Protein AF-T1G609-F1 (afdb_monomer_lite)

Secondary structure (DSSP, 8-state):
---S---TT---TTS--HHHHHHHTT--HHHHHHHHHTTPPP-PBPTTS-BHHHHHHHT-

Structure (mmCIF, N/CA/C/O backbone):
data_AF-T1G609-F1
#
_entry.id   AF-T1G609-F1
#
loop_
_atom_site.group_PDB
_atom_site.id
_atom_site.type_symbol
_atom_site.label_atom_id
_atom_site.label_alt_id
_atom_site.label_comp_id
_atom_site.label_asym_id
_atom_site.label_entity_id
_atom_site.label_seq_id
_atom_site.pdbx_PDB_ins_code
_atom_site.Cartn_x
_atom_site.Cartn_y
_atom_site.Cartn_z
_atom_site.occupancy
_atom_site.B_iso_or_equiv
_atom_site.auth_seq_id
_atom_site.auth_comp_id
_atom_site.auth_asym_id
_atom_site.auth_atom_id
_atom_site.pdbx_PDB_model_num
ATOM 1 N N . LEU A 1 1 ? 6.775 -12.660 7.281 1.00 48.16 1 LEU A N 1
ATOM 2 C CA . LEU A 1 1 ? 6.197 -11.975 8.458 1.00 48.16 1 LEU A CA 1
ATOM 3 C C . LEU A 1 1 ? 4.961 -11.183 8.006 1.00 48.16 1 LEU A C 1
ATOM 5 O O . LEU A 1 1 ? 4.952 -9.967 8.063 1.00 48.16 1 LEU A O 1
ATOM 9 N N . LEU A 1 2 ? 3.961 -11.897 7.477 1.00 50.09 2 LEU A N 1
ATOM 10 C CA . LEU A 1 2 ? 2.638 -11.393 7.057 1.00 50.09 2 LEU A CA 1
ATOM 11 C C . LEU A 1 2 ? 1.518 -12.327 7.582 1.00 50.09 2 LEU A C 1
ATOM 13 O O . LEU A 1 2 ? 0.365 -12.194 7.206 1.00 50.09 2 LEU A O 1
ATOM 17 N N . ASP A 1 3 ? 1.860 -13.265 8.477 1.00 48.44 3 ASP A N 1
ATOM 18 C CA . ASP A 1 3 ? 0.985 -14.356 8.950 1.00 48.44 3 ASP A CA 1
ATOM 19 C C . ASP A 1 3 ? 0.258 -14.052 10.274 1.00 48.44 3 ASP A C 1
ATOM 21 O O . ASP A 1 3 ? -0.337 -14.932 10.889 1.00 48.44 3 ASP A O 1
ATOM 25 N N . LEU A 1 4 ? 0.303 -12.809 10.758 1.00 48.06 4 LEU A N 1
ATOM 26 C CA . LEU A 1 4 ? -0.294 -12.427 12.043 1.00 48.06 4 LEU A CA 1
ATOM 27 C C . LEU A 1 4 ? -1.108 -11.141 11.909 1.00 48.06 4 LEU A C 1
ATOM 29 O O . LEU A 1 4 ? -0.749 -10.119 12.478 1.00 48.06 4 LEU A O 1
ATOM 33 N N . GLY A 1 5 ? -2.194 -11.173 11.134 1.00 54.03 5 GLY A N 1
ATOM 34 C CA . GLY A 1 5 ? -3.258 -10.159 11.205 1.00 54.03 5 GLY A CA 1
ATOM 35 C C . GLY A 1 5 ? -2.853 -8.707 10.912 1.00 54.03 5 GLY A C 1
ATOM 36 O O . GLY A 1 5 ? -3.640 -7.797 11.174 1.00 54.03 5 GLY A O 1
ATOM 37 N N . SER A 1 6 ? -1.652 -8.466 10.381 1.00 58.88 6 SER A N 1
ATOM 38 C CA . SER A 1 6 ? -1.217 -7.141 9.951 1.00 58.88 6 SER A CA 1
ATOM 39 C C . SER A 1 6 ? -2.017 -6.754 8.718 1.00 58.88 6 SER A C 1
ATOM 41 O O . SER A 1 6 ? -1.734 -7.215 7.617 1.00 58.88 6 SER A O 1
ATOM 43 N N . SER A 1 7 ? -3.036 -5.919 8.913 1.00 65.19 7 SER A N 1
ATOM 44 C CA . SER A 1 7 ? -3.771 -5.301 7.813 1.00 65.19 7 SER A CA 1
ATOM 45 C C . SER A 1 7 ? -2.780 -4.630 6.856 1.00 65.19 7 SER A C 1
ATOM 47 O O . SER A 1 7 ? -1.922 -3.870 7.309 1.00 65.19 7 SER A O 1
ATOM 49 N N . ALA A 1 8 ? -2.909 -4.836 5.542 1.00 66.19 8 ALA A N 1
ATOM 50 C CA . ALA A 1 8 ? -2.090 -4.136 4.545 1.00 66.19 8 ALA A CA 1
ATOM 51 C C . ALA A 1 8 ? -2.304 -2.603 4.540 1.00 66.19 8 ALA A C 1
ATOM 53 O O . ALA A 1 8 ? -1.612 -1.861 3.841 1.00 66.19 8 ALA A O 1
ATOM 54 N N . ASN A 1 9 ? -3.247 -2.133 5.362 1.00 70.94 9 ASN A N 1
ATOM 55 C CA . ASN A 1 9 ? -3.548 -0.739 5.662 1.00 70.94 9 ASN A CA 1
ATOM 56 C C . ASN A 1 9 ? -3.040 -0.278 7.029 1.00 70.94 9 ASN A C 1
ATOM 58 O O . ASN A 1 9 ? -3.410 0.809 7.475 1.00 70.94 9 ASN A O 1
ATOM 62 N N . TYR A 1 10 ? -2.229 -1.089 7.711 1.00 75.81 10 TYR A N 1
ATOM 63 C CA . TYR A 1 10 ? -1.600 -0.688 8.960 1.00 75.81 10 TYR A CA 1
ATOM 64 C C . TYR A 1 10 ? -0.844 0.621 8.741 1.00 75.81 10 TYR A C 1
ATOM 66 O O . TYR A 1 10 ? -0.085 0.745 7.787 1.00 75.81 10 TYR A O 1
ATOM 74 N N . ARG A 1 11 ? -1.090 1.617 9.584 1.00 75.44 11 ARG A N 1
ATOM 75 C CA . ARG A 1 11 ? -0.395 2.898 9.503 1.00 75.44 11 ARG A CA 1
ATOM 76 C C . ARG A 1 11 ? 0.633 2.945 10.611 1.00 75.44 11 ARG A C 1
ATOM 78 O O . ARG A 1 11 ? 0.297 2.670 11.760 1.00 75.44 11 ARG A O 1
ATOM 85 N N . ASP A 1 12 ? 1.861 3.281 10.251 1.00 76.12 12 ASP A N 1
ATOM 86 C CA . ASP A 1 12 ? 2.895 3.576 11.235 1.00 76.12 12 ASP A CA 1
ATOM 87 C C . ASP A 1 12 ? 2.581 4.894 11.970 1.00 76.12 12 ASP A C 1
ATOM 89 O O . ASP A 1 12 ? 1.640 5.604 11.607 1.00 76.12 12 ASP A O 1
ATOM 93 N N . GLU A 1 13 ? 3.373 5.264 12.976 1.00 77.00 13 GLU A N 1
ATOM 94 C CA . GLU A 1 13 ? 3.193 6.505 13.754 1.00 77.00 13 GLU A CA 1
ATOM 95 C C . GLU A 1 13 ? 3.140 7.772 12.879 1.00 77.00 13 GLU A C 1
ATOM 97 O O . GLU A 1 13 ? 2.524 8.772 13.247 1.00 77.00 13 GLU A O 1
ATOM 102 N N . LYS A 1 14 ? 3.725 7.710 11.677 1.00 72.25 14 LYS A N 1
ATOM 103 C CA . LYS A 1 14 ? 3.697 8.770 10.659 1.00 72.25 14 LYS A CA 1
ATOM 104 C C . LYS A 1 14 ? 2.460 8.759 9.748 1.00 72.2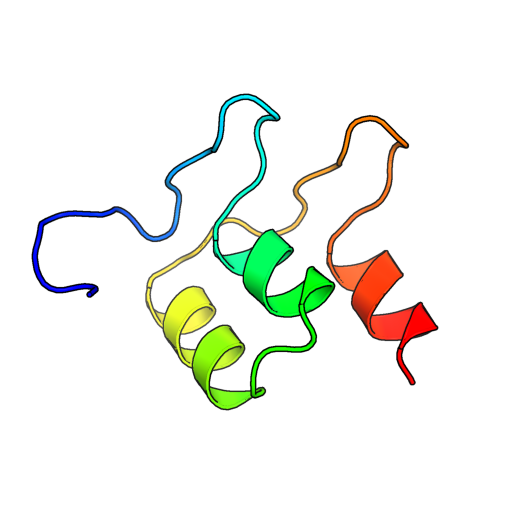5 14 LYS A C 1
ATOM 106 O O . LYS A 1 14 ? 2.380 9.551 8.818 1.00 72.25 14 LYS A O 1
ATOM 111 N N . GLY A 1 15 ? 1.512 7.846 9.953 1.00 77.25 15 GLY A N 1
ATOM 112 C CA . GLY A 1 15 ? 0.353 7.662 9.070 1.00 77.25 15 GLY A CA 1
ATOM 113 C C . GLY A 1 15 ? 0.658 6.892 7.778 1.00 77.25 15 GLY A C 1
ATOM 114 O O . GLY A 1 15 ? -0.211 6.783 6.912 1.00 77.25 15 GLY A O 1
ATOM 115 N N . ILE A 1 16 ? 1.870 6.348 7.655 1.00 78.81 16 ILE A N 1
ATOM 116 C CA . ILE A 1 16 ? 2.397 5.721 6.441 1.00 78.81 16 ILE A CA 1
ATOM 117 C C . ILE A 1 16 ? 1.969 4.252 6.357 1.00 78.81 16 ILE A C 1
ATOM 119 O O . ILE A 1 16 ? 2.067 3.525 7.344 1.00 78.81 16 ILE A O 1
ATOM 123 N N . THR A 1 17 ? 1.523 3.803 5.180 1.00 83.56 17 THR A N 1
ATOM 124 C CA . THR A 1 17 ? 1.123 2.407 4.936 1.00 83.56 17 THR A CA 1
ATOM 125 C C . THR A 1 17 ? 2.296 1.525 4.485 1.00 83.56 17 THR A C 1
ATOM 127 O O . THR A 1 17 ? 3.274 2.025 3.920 1.00 83.56 17 THR A O 1
ATOM 130 N N . PRO A 1 18 ? 2.207 0.190 4.656 1.00 78.31 18 PRO A N 1
ATOM 131 C CA . PRO A 1 18 ? 3.208 -0.748 4.161 1.00 78.31 18 PRO A CA 1
ATOM 132 C C . PRO A 1 18 ? 3.454 -0.612 2.658 1.00 78.31 18 PRO A C 1
ATOM 134 O O . PRO A 1 18 ? 4.574 -0.832 2.209 1.00 78.31 18 PRO A O 1
ATOM 137 N N . LEU A 1 19 ? 2.434 -0.216 1.888 1.00 80.12 19 LEU A N 1
ATOM 138 C CA . LEU A 1 19 ? 2.561 0.067 0.459 1.00 80.12 19 LEU A CA 1
ATOM 139 C C . LEU A 1 19 ? 3.498 1.251 0.191 1.00 80.12 19 LEU A C 1
ATOM 141 O O . LEU A 1 19 ? 4.394 1.146 -0.642 1.00 80.12 19 LEU A O 1
ATOM 145 N N . TYR A 1 20 ? 3.336 2.352 0.928 1.00 81.75 20 TYR A N 1
ATOM 146 C CA . TYR A 1 20 ? 4.234 3.499 0.822 1.00 81.75 20 TYR A CA 1
ATOM 147 C C . TYR A 1 20 ? 5.665 3.112 1.206 1.00 81.75 20 TYR A C 1
ATOM 149 O O . TYR A 1 20 ? 6.598 3.443 0.483 1.00 81.75 20 TYR A O 1
ATOM 157 N N . MET A 1 21 ? 5.848 2.345 2.288 1.00 79.31 21 MET A N 1
ATOM 158 C CA . MET A 1 21 ? 7.170 1.837 2.682 1.00 79.31 21 MET A CA 1
ATOM 159 C C . MET A 1 21 ? 7.774 0.923 1.611 1.00 79.31 21 MET A C 1
ATOM 161 O O . MET A 1 21 ? 8.966 1.012 1.328 1.00 79.31 21 MET A O 1
ATOM 165 N N . ALA A 1 22 ? 6.964 0.069 0.981 1.00 80.06 22 ALA A N 1
ATOM 166 C CA . ALA A 1 22 ? 7.407 -0.785 -0.112 1.00 80.06 22 ALA A CA 1
ATOM 167 C C . ALA A 1 22 ? 7.914 0.051 -1.294 1.00 80.06 22 ALA A C 1
ATOM 169 O O . ALA A 1 22 ? 8.971 -0.240 -1.840 1.00 80.06 22 ALA A O 1
ATOM 170 N N . VAL A 1 23 ? 7.218 1.127 -1.651 1.00 79.88 23 VAL A N 1
ATOM 171 C CA . VAL A 1 23 ? 7.668 2.044 -2.702 1.00 79.88 23 VAL A CA 1
ATOM 172 C C . VAL A 1 23 ? 8.922 2.821 -2.285 1.00 79.88 23 VAL A C 1
ATOM 174 O O . VAL A 1 23 ? 9.875 2.905 -3.055 1.00 79.88 23 VAL A O 1
ATOM 177 N N . PHE A 1 24 ? 8.953 3.344 -1.058 1.00 76.62 24 PHE A N 1
ATOM 178 C CA . PHE A 1 24 ? 10.069 4.122 -0.520 1.00 76.62 24 PHE A CA 1
ATOM 179 C C . PHE A 1 24 ? 11.369 3.308 -0.437 1.00 76.62 24 PHE A C 1
ATOM 181 O O . PHE A 1 24 ? 12.442 3.803 -0.770 1.00 76.62 24 PHE A O 1
ATOM 188 N N . HIS A 1 25 ? 11.279 2.039 -0.036 1.00 75.75 25 HIS A N 1
ATOM 189 C CA . HIS A 1 25 ? 12.421 1.131 0.058 1.00 75.75 25 HIS A CA 1
ATOM 190 C C . HIS A 1 25 ? 12.775 0.432 -1.264 1.00 75.75 25 HIS A C 1
ATOM 192 O O . HIS A 1 25 ? 13.625 -0.459 -1.256 1.00 75.75 25 HIS A O 1
ATOM 198 N N . VAL A 1 26 ? 12.142 0.803 -2.387 1.00 69.44 26 VAL A N 1
ATOM 199 C CA . VAL A 1 26 ? 12.313 0.138 -3.694 1.00 69.44 26 VAL A CA 1
ATOM 200 C C . VAL A 1 26 ? 12.107 -1.376 -3.563 1.00 69.44 26 VAL A C 1
ATOM 202 O O . VAL A 1 26 ? 12.901 -2.211 -4.002 1.00 69.44 26 VAL A O 1
ATOM 205 N N . ALA A 1 27 ? 11.028 -1.757 -2.885 1.00 72.56 27 A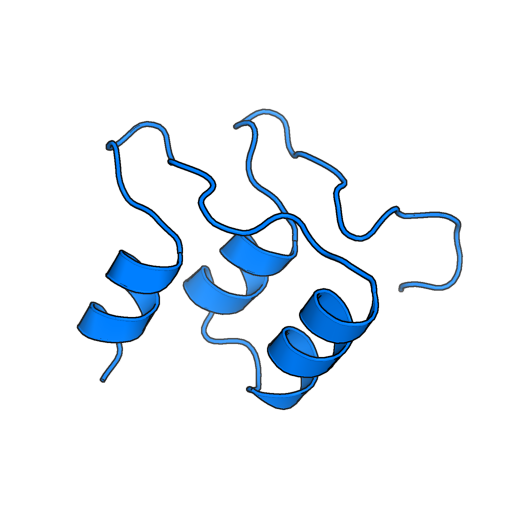LA A N 1
ATOM 206 C CA . ALA A 1 27 ? 10.621 -3.143 -2.806 1.00 72.56 27 ALA A CA 1
ATOM 207 C C . ALA A 1 27 ? 10.294 -3.664 -4.209 1.00 72.56 27 ALA A C 1
ATOM 209 O O . ALA A 1 27 ? 9.846 -2.933 -5.093 1.00 72.56 27 ALA A O 1
ATOM 210 N N . SER A 1 28 ? 10.493 -4.969 -4.395 1.00 77.19 28 SER A N 1
ATOM 211 C CA . SER A 1 28 ? 10.134 -5.656 -5.634 1.00 77.19 28 SER A CA 1
ATOM 212 C C . SER A 1 28 ? 8.705 -5.302 -6.057 1.00 77.19 28 SER A C 1
ATOM 214 O O . SER A 1 28 ? 7.797 -5.316 -5.223 1.00 77.19 28 SER A O 1
ATOM 216 N N . ALA A 1 29 ? 8.489 -5.074 -7.356 1.00 76.56 29 ALA A N 1
ATOM 217 C CA . ALA A 1 29 ? 7.161 -4.844 -7.931 1.00 76.56 29 ALA A CA 1
ATOM 218 C C . ALA A 1 29 ? 6.136 -5.903 -7.484 1.00 76.56 29 ALA A C 1
ATOM 220 O O . ALA A 1 29 ? 4.971 -5.592 -7.264 1.00 76.56 29 ALA A O 1
ATOM 221 N N . ARG A 1 30 ? 6.594 -7.135 -7.232 1.00 78.00 30 ARG A N 1
ATOM 222 C CA . ARG A 1 30 ? 5.771 -8.230 -6.713 1.00 78.00 30 ARG A CA 1
ATOM 223 C C . ARG A 1 30 ? 5.239 -7.982 -5.295 1.00 78.00 30 ARG A C 1
ATOM 225 O O . ARG A 1 30 ? 4.131 -8.402 -4.984 1.00 78.00 30 ARG A O 1
ATOM 232 N N . CYS A 1 31 ? 6.002 -7.309 -4.432 1.00 76.62 31 CYS A N 1
ATOM 233 C CA . CYS A 1 31 ? 5.539 -6.909 -3.100 1.00 76.62 31 CYS A CA 1
ATOM 234 C C . CYS A 1 31 ? 4.467 -5.818 -3.196 1.00 76.62 31 CYS A C 1
ATOM 236 O O . CYS A 1 31 ? 3.480 -5.866 -2.468 1.00 76.62 31 CYS A O 1
ATOM 238 N N . VAL A 1 32 ? 4.645 -4.866 -4.117 1.00 78.00 32 VAL A N 1
ATOM 239 C CA . VAL A 1 32 ? 3.666 -3.801 -4.383 1.00 78.00 32 VAL A CA 1
ATOM 240 C C . VAL A 1 32 ? 2.372 -4.392 -4.948 1.00 78.00 32 VAL A C 1
ATOM 242 O O . VAL A 1 32 ? 1.297 -4.070 -4.454 1.00 78.00 32 VAL A O 1
ATOM 245 N N . GLU A 1 33 ? 2.462 -5.317 -5.908 1.00 81.00 33 GLU A N 1
ATOM 246 C CA . GLU A 1 33 ? 1.302 -6.050 -6.433 1.00 81.00 33 GLU A CA 1
ATOM 247 C C . GLU A 1 33 ? 0.567 -6.828 -5.341 1.00 81.00 33 GLU A C 1
ATOM 249 O O . GLU A 1 33 ? -0.658 -6.795 -5.292 1.00 81.00 33 GLU A O 1
ATOM 254 N N . MET A 1 34 ? 1.294 -7.500 -4.443 1.00 81.62 34 MET A N 1
ATOM 255 C CA . MET A 1 34 ? 0.684 -8.278 -3.363 1.00 81.62 34 MET A CA 1
ATOM 256 C C . MET A 1 34 ? -0.073 -7.393 -2.363 1.00 81.62 34 MET A C 1
ATOM 258 O O . MET A 1 34 ? -1.151 -7.767 -1.915 1.00 81.62 34 MET A O 1
ATOM 262 N N . LEU A 1 35 ? 0.456 -6.207 -2.050 1.00 79.06 35 LEU A N 1
ATOM 263 C CA . LEU A 1 35 ? -0.204 -5.229 -1.179 1.00 79.06 35 LEU A CA 1
ATOM 264 C C . LEU A 1 35 ? -1.412 -4.572 -1.870 1.00 79.06 35 LEU A C 1
ATOM 266 O O . LEU A 1 35 ? -2.472 -4.434 -1.268 1.00 79.06 35 LEU A O 1
ATOM 270 N N . LEU A 1 36 ? -1.301 -4.236 -3.160 1.00 78.75 36 LEU A N 1
ATOM 271 C CA . LEU A 1 36 ? -2.441 -3.754 -3.952 1.00 78.75 36 LEU A CA 1
ATOM 272 C C . LEU A 1 36 ? -3.556 -4.802 -4.047 1.00 78.75 36 LEU A C 1
ATOM 274 O O . LEU A 1 36 ? -4.734 -4.453 -3.968 1.00 78.75 36 LEU A O 1
ATOM 278 N N . PHE A 1 37 ? -3.190 -6.078 -4.186 1.00 81.94 37 PHE A N 1
ATOM 279 C CA . PHE A 1 37 ? -4.133 -7.194 -4.199 1.00 81.94 37 PHE A CA 1
ATOM 280 C C . PHE A 1 37 ? -4.887 -7.330 -2.869 1.00 81.94 37 PHE A C 1
ATOM 282 O O . PHE A 1 37 ? -6.066 -7.671 -2.868 1.00 81.94 37 PHE A O 1
ATOM 289 N N . ASP A 1 38 ? -4.247 -6.988 -1.749 1.00 80.19 38 ASP A N 1
ATOM 290 C CA . ASP A 1 38 ? -4.860 -6.980 -0.414 1.00 80.19 38 ASP A CA 1
ATOM 291 C C . ASP A 1 38 ? -5.711 -5.719 -0.137 1.00 80.19 38 ASP A C 1
ATOM 293 O O . ASP A 1 38 ? -6.026 -5.399 1.008 1.00 80.19 38 ASP A O 1
ATOM 297 N N . HIS A 1 39 ? -6.101 -4.977 -1.183 1.00 78.00 39 HIS A N 1
ATOM 298 C CA . HIS A 1 39 ? -6.857 -3.724 -1.083 1.00 78.00 39 HIS A CA 1
ATOM 299 C C . HIS A 1 39 ? -6.159 -2.657 -0.214 1.00 78.00 39 HIS A C 1
ATOM 301 O O . HIS A 1 39 ? -6.806 -1.935 0.558 1.00 78.00 39 HIS A O 1
ATOM 307 N N . SER A 1 40 ? -4.833 -2.530 -0.347 1.00 79.44 40 SER A N 1
ATOM 308 C CA . SER A 1 40 ? -4.090 -1.433 0.277 1.00 79.44 40 SER A CA 1
ATOM 309 C C . SER A 1 40 ? -4.570 -0.061 -0.206 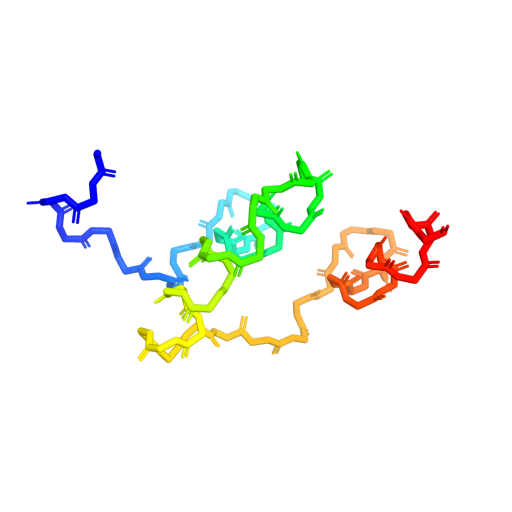1.00 79.44 40 SER A C 1
ATOM 311 O O . SER A 1 40 ? -4.787 0.176 -1.395 1.00 79.44 40 SER A O 1
ATOM 313 N N . ILE A 1 41 ? -4.680 0.873 0.734 1.00 76.44 41 ILE A N 1
ATOM 314 C CA . ILE A 1 41 ? -4.993 2.275 0.498 1.00 76.44 41 ILE A CA 1
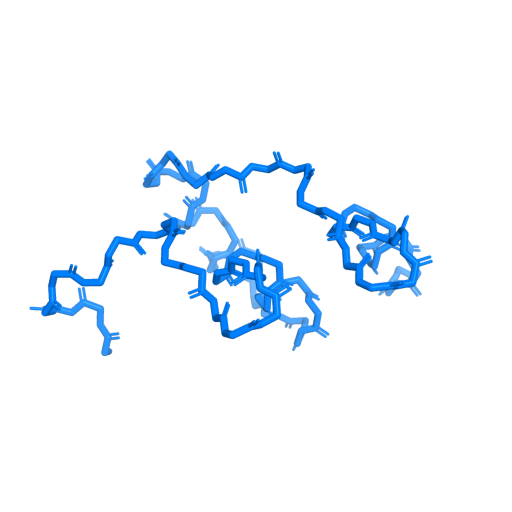ATOM 315 C C . ILE A 1 41 ? -3.796 2.927 -0.193 1.00 76.44 41 ILE A C 1
ATOM 317 O O . ILE A 1 41 ? -2.685 2.950 0.343 1.00 76.44 41 ILE A O 1
ATOM 321 N N . VAL A 1 42 ? -4.084 3.485 -1.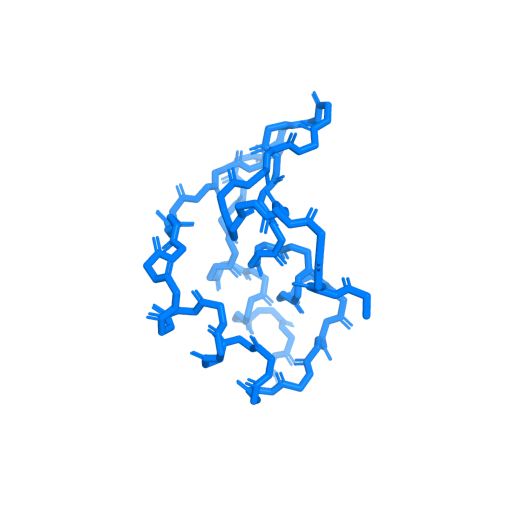365 1.00 76.00 42 VAL A N 1
ATOM 322 C CA . VAL A 1 42 ? -3.200 4.339 -2.159 1.00 76.00 42 VAL A CA 1
ATOM 323 C C . VAL A 1 42 ? -3.568 5.813 -1.980 1.00 76.00 42 VAL A C 1
ATOM 325 O O . VAL A 1 42 ? -4.700 6.146 -1.622 1.00 76.00 42 VAL A O 1
ATOM 328 N N . GLY A 1 43 ? -2.624 6.703 -2.257 1.00 78.50 43 GLY A N 1
ATOM 329 C CA . GLY A 1 43 ? -2.738 8.148 -2.120 1.00 78.50 43 GLY A CA 1
ATOM 330 C C . GLY A 1 43 ? -2.414 8.645 -0.715 1.00 78.50 43 GLY A C 1
ATOM 331 O O . GLY A 1 43 ? -2.969 9.660 -0.295 1.00 78.50 43 GLY A O 1
ATOM 332 N N . ILE A 1 44 ? -1.558 7.940 0.027 1.00 81.88 44 ILE A N 1
ATOM 333 C CA . ILE A 1 44 ? -1.120 8.409 1.342 1.00 81.88 44 ILE A CA 1
ATOM 334 C C . ILE A 1 44 ? -0.086 9.506 1.131 1.00 81.88 44 ILE A C 1
ATOM 336 O O . ILE A 1 44 ? 0.883 9.332 0.399 1.00 81.88 44 ILE A O 1
ATOM 340 N N . VAL A 1 45 ? -0.315 10.641 1.782 1.00 81.44 45 VAL A N 1
ATOM 341 C CA . VAL A 1 45 ? 0.627 11.755 1.814 1.00 81.44 45 VAL A CA 1
ATOM 342 C C . VAL A 1 45 ? 1.452 11.697 3.089 1.00 81.44 45 VAL A C 1
ATOM 344 O O . VAL A 1 45 ? 0.919 11.581 4.190 1.00 81.44 45 VAL A O 1
ATOM 347 N N . ASP A 1 46 ? 2.756 11.783 2.898 1.00 80.12 46 ASP A N 1
ATOM 348 C CA . ASP A 1 46 ? 3.777 11.926 3.927 1.00 80.12 46 ASP A CA 1
ATOM 349 C C . ASP A 1 46 ? 3.780 13.361 4.513 1.00 80.12 46 ASP A C 1
ATOM 351 O O . ASP A 1 46 ? 3.156 14.279 3.975 1.00 80.12 46 ASP A O 1
ATOM 355 N N . GLU A 1 47 ? 4.475 13.552 5.637 1.00 81.38 47 GLU A N 1
ATOM 356 C CA . GLU A 1 47 ? 4.776 14.837 6.289 1.00 81.38 47 GLU A CA 1
ATOM 357 C C . GLU A 1 47 ? 5.314 15.954 5.361 1.00 81.38 47 GLU A C 1
ATOM 359 O O . GLU A 1 47 ? 5.089 17.137 5.617 1.00 81.38 47 GLU A O 1
ATOM 364 N N . TYR A 1 48 ? 5.961 15.607 4.252 1.00 79.19 48 TYR A N 1
ATOM 365 C CA . TYR A 1 48 ? 6.452 16.499 3.207 1.00 79.19 48 TYR A CA 1
ATOM 366 C C . TYR A 1 48 ? 5.393 16.819 2.135 1.00 79.19 48 TYR A C 1
ATOM 368 O O . TYR A 1 48 ? 5.649 17.629 1.242 1.00 79.19 48 TYR A O 1
ATOM 376 N N . GLY A 1 49 ? 4.221 16.175 2.173 1.00 83.69 49 GLY A N 1
ATOM 377 C CA . GLY A 1 49 ? 3.174 16.274 1.150 1.00 83.69 49 GLY A CA 1
ATOM 378 C C . GLY A 1 49 ? 3.408 15.386 -0.078 1.00 83.69 49 GLY A C 1
ATOM 379 O O . GLY A 1 49 ? 2.823 15.627 -1.135 1.00 83.69 49 GLY A O 1
ATOM 380 N N . TRP A 1 50 ? 4.270 14.375 0.042 1.00 82.88 50 TRP A N 1
ATOM 381 C CA . TRP A 1 50 ? 4.625 13.465 -1.048 1.00 82.88 50 TRP A CA 1
ATOM 382 C C . TRP A 1 50 ? 3.768 12.212 -0.983 1.00 82.88 50 TRP A C 1
ATOM 384 O O . TRP A 1 50 ? 3.490 11.697 0.095 1.00 82.88 50 TRP A O 1
ATOM 394 N N . THR A 1 51 ? 3.338 11.731 -2.145 1.00 84.88 51 THR A N 1
ATOM 395 C CA . THR A 1 51 ? 2.632 10.452 -2.265 1.00 84.88 51 THR A CA 1
ATOM 396 C C . THR A 1 51 ? 3.595 9.358 -2.678 1.00 84.88 51 THR A C 1
ATOM 398 O O . THR A 1 51 ? 4.659 9.632 -3.241 1.00 84.88 51 TH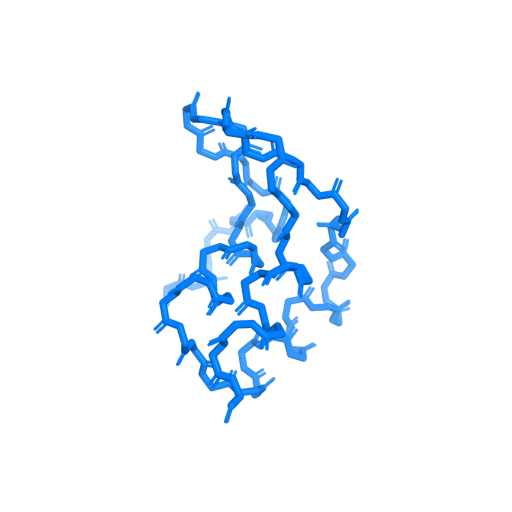R A O 1
ATOM 401 N N . GLU A 1 52 ? 3.201 8.103 -2.483 1.00 77.31 52 GLU A N 1
ATOM 402 C CA . GLU A 1 52 ? 4.000 6.970 -2.937 1.00 77.31 52 GLU A CA 1
ATOM 403 C C . GLU A 1 52 ? 4.314 7.062 -4.444 1.00 77.31 52 GLU A C 1
ATOM 405 O O . GLU A 1 52 ? 5.443 6.818 -4.857 1.00 77.31 52 GLU A O 1
ATOM 410 N N . LEU A 1 53 ? 3.385 7.550 -5.275 1.00 76.75 53 LEU A N 1
ATOM 411 C CA . LEU A 1 53 ? 3.612 7.748 -6.714 1.00 76.75 53 LEU A CA 1
ATOM 412 C C . LEU A 1 53 ? 4.721 8.761 -7.019 1.00 76.75 53 LEU A C 1
ATOM 414 O O . LEU A 1 53 ? 5.432 8.626 -8.015 1.00 76.75 53 LEU A O 1
ATOM 418 N N . HIS A 1 54 ? 4.879 9.768 -6.163 1.00 80.31 54 HIS A N 1
ATOM 419 C CA . HIS A 1 54 ? 5.930 10.767 -6.307 1.00 80.31 54 HIS A CA 1
ATOM 420 C C . HIS A 1 54 ? 7.315 10.126 -6.124 1.00 80.31 54 HIS A C 1
ATOM 422 O O . HIS A 1 54 ? 8.241 10.426 -6.878 1.00 80.31 54 HIS A O 1
ATOM 428 N N . HIS A 1 55 ? 7.429 9.174 -5.191 1.00 74.62 55 HIS A N 1
ATOM 429 C CA . HIS A 1 55 ? 8.640 8.380 -4.995 1.00 74.62 55 HIS A CA 1
ATOM 430 C C . HIS A 1 55 ? 8.880 7.376 -6.125 1.00 74.62 55 HIS A C 1
ATOM 432 O O . HIS A 1 55 ? 10.025 7.248 -6.552 1.00 74.62 55 HIS A O 1
ATOM 438 N N . VAL A 1 56 ? 7.839 6.722 -6.663 1.00 69.44 56 VAL A N 1
ATOM 439 C CA . VAL A 1 56 ? 7.990 5.843 -7.844 1.00 69.44 56 VAL A CA 1
ATOM 440 C C . VAL A 1 56 ? 8.616 6.614 -9.006 1.00 69.44 56 VAL A C 1
ATOM 442 O O . VAL A 1 56 ? 9.570 6.142 -9.611 1.00 69.44 56 VAL A O 1
ATOM 445 N N . ARG A 1 57 ? 8.118 7.825 -9.286 1.00 66.12 57 ARG A N 1
ATOM 446 C CA . ARG A 1 57 ? 8.583 8.652 -10.409 1.00 66.12 57 ARG A CA 1
ATOM 447 C C . ARG A 1 57 ? 10.030 9.125 -10.253 1.00 66.12 57 ARG A C 1
ATOM 449 O O . ARG A 1 57 ? 10.711 9.307 -11.253 1.00 66.12 57 ARG A O 1
ATOM 456 N N . MET A 1 58 ? 10.476 9.373 -9.022 1.00 68.62 58 MET A N 1
ATOM 457 C CA . MET A 1 58 ? 11.851 9.801 -8.742 1.00 68.62 58 MET A CA 1
ATOM 458 C C . MET A 1 58 ? 12.874 8.661 -8.766 1.00 68.62 58 MET A C 1
ATOM 460 O O . MET A 1 58 ? 14.062 8.940 -8.890 1.00 68.62 58 MET A O 1
ATOM 464 N N . ASN A 1 59 ? 12.436 7.411 -8.609 1.00 60.75 59 ASN A N 1
ATOM 465 C CA . ASN A 1 59 ? 13.313 6.236 -8.595 1.00 60.75 59 ASN A CA 1
ATOM 466 C C . ASN A 1 59 ? 13.437 5.548 -9.974 1.00 60.75 59 ASN A C 1
ATOM 468 O O . ASN A 1 59 ? 13.978 4.445 -10.048 1.00 60.75 59 ASN A O 1
ATOM 472 N N . GLU A 1 60 ? 12.933 6.178 -11.040 1.00 52.06 60 GLU A N 1
ATOM 473 C CA . GLU A 1 60 ? 13.052 5.748 -12.447 1.00 52.06 60 GLU A CA 1
ATOM 474 C C . GLU A 1 60 ? 14.278 6.392 -13.113 1.00 52.06 60 GLU A C 1
ATOM 476 O O . GLU A 1 60 ? 15.026 5.660 -13.802 1.00 52.06 60 GLU A O 1
#

Foldseek 3Di:
DPPPPPQQCDADPQRDGPLLVCLQVVHPVVVNVVSVVSVYDFDDQGPVRDGSVNSNVVVD

Radius of gyration: 11.14 Å; chains: 1; bounding box: 20×31×26 Å

InterPro domains:
  IPR002110 Ankyrin repeat [PF00023] (15-39)
  IPR036770 Ankyrin repeat-containing domain superfamily [G3DSA:1.25.40.20] (1-60)
  IPR036770 Ankyrin repeat-containing domain superfamily [SSF48403] (1-58)

Sequence (60 aa):
LLDLGSSANYRDEKGITPLYMAVFHVASARCVEMLLFDHSIVGIVDEYGWTELHHVRMNE

pLDDT: mean 73.98, std 9.56, range [48.06, 84.88]

Organism: Helobdella robusta (NCBI:txid6412)